Protein AF-A0A3M0I545-F1 (afdb_monomer_lite)

Foldseek 3Di:
DDDDDPDPDDQPPVLVVLVVVCVVCVVVLVVLQLVVCLPPCPDCVVVFDPVQNVQSVDPDHQFADWDKDADSVRKIWIFRCGGPTPLQPHRGKIFTDDSSHTDDIGRDDPPD

pLDDT: mean 87.18, std 13.62, range [36.84, 97.25]

Structure (mmCIF, N/CA/C/O backbone):
data_AF-A0A3M0I545-F1
#
_entry.id   AF-A0A3M0I545-F1
#
loop_
_atom_site.group_PDB
_atom_site.id
_atom_site.type_symbol
_atom_site.label_atom_id
_atom_site.label_alt_id
_atom_site.label_comp_id
_atom_site.label_asym_id
_atom_site.label_entity_id
_atom_site.label_seq_id
_atom_site.pdbx_PDB_ins_code
_atom_site.Cartn_x
_atom_site.Cartn_y
_atom_site.Cartn_z
_atom_site.occupancy
_atom_site.B_iso_or_equiv
_atom_site.auth_seq_id
_atom_site.auth_comp_id
_atom_site.auth_asym_id
_atom_site.auth_atom_id
_atom_site.pdbx_PDB_model_num
ATOM 1 N N . MET A 1 1 ? 11.733 14.892 -7.351 1.00 36.84 1 MET A N 1
ATOM 2 C CA . MET A 1 1 ? 11.666 13.440 -7.603 1.00 36.84 1 MET A CA 1
ATOM 3 C C . MET A 1 1 ? 13.099 12.971 -7.809 1.00 36.84 1 MET A C 1
ATOM 5 O O . MET A 1 1 ? 13.729 13.457 -8.738 1.00 36.84 1 MET A O 1
ATOM 9 N N . SER A 1 2 ? 13.659 12.191 -6.882 1.00 38.97 2 SER A N 1
ATOM 10 C CA . SER A 1 2 ? 15.064 11.758 -6.917 1.00 38.97 2 SER A CA 1
ATOM 11 C C . SER A 1 2 ? 15.084 10.235 -6.859 1.00 38.97 2 SER A C 1
ATOM 13 O O . SER A 1 2 ? 14.593 9.672 -5.889 1.00 38.97 2 SER A O 1
ATOM 15 N N . LEU A 1 3 ? 15.585 9.593 -7.914 1.00 53.47 3 LEU A N 1
ATOM 16 C CA . LEU A 1 3 ? 15.703 8.139 -8.025 1.00 53.47 3 LEU A CA 1
ATOM 17 C C . LEU A 1 3 ? 17.123 7.744 -7.588 1.00 53.47 3 LEU A C 1
ATOM 19 O O . LEU A 1 3 ? 18.089 8.257 -8.154 1.00 53.47 3 LEU A O 1
ATOM 23 N N . VAL A 1 4 ? 17.257 6.876 -6.583 1.00 59.25 4 VAL A N 1
ATOM 24 C CA . VAL A 1 4 ? 18.540 6.298 -6.146 1.00 59.25 4 VAL A CA 1
ATOM 25 C C . VAL A 1 4 ? 18.546 4.821 -6.536 1.00 59.25 4 VAL A C 1
ATOM 27 O O . VAL A 1 4 ? 17.630 4.091 -6.172 1.00 59.25 4 VAL A O 1
ATOM 30 N N . THR A 1 5 ? 19.556 4.387 -7.291 1.00 53.41 5 THR A N 1
ATOM 31 C CA . THR A 1 5 ? 19.745 2.990 -7.719 1.00 53.41 5 THR A CA 1
ATOM 32 C C . THR A 1 5 ? 21.125 2.496 -7.276 1.00 53.41 5 THR A C 1
ATOM 34 O O . THR A 1 5 ? 22.130 3.074 -7.692 1.00 53.41 5 THR A O 1
ATOM 37 N N . GLU A 1 6 ? 21.190 1.418 -6.490 1.00 52.34 6 GLU A N 1
ATOM 38 C CA . GLU A 1 6 ? 22.422 0.674 -6.178 1.00 52.34 6 GLU A CA 1
ATOM 39 C C . GLU A 1 6 ? 22.193 -0.829 -6.456 1.00 52.34 6 GLU A C 1
ATOM 41 O O . GLU A 1 6 ? 21.148 -1.345 -6.051 1.00 52.34 6 GLU A O 1
ATOM 46 N N . PRO A 1 7 ? 23.114 -1.555 -7.136 1.00 55.97 7 PRO A N 1
ATOM 47 C CA . PRO A 1 7 ? 24.445 -1.145 -7.594 1.00 55.97 7 PRO A CA 1
ATOM 48 C C . PRO A 1 7 ? 24.458 -0.451 -8.972 1.00 55.97 7 PRO A C 1
ATOM 50 O O . PRO A 1 7 ? 23.520 -0.533 -9.759 1.00 55.97 7 PRO A O 1
ATOM 53 N N . ALA A 1 8 ? 25.579 0.222 -9.251 1.00 55.19 8 ALA A N 1
ATOM 54 C CA . ALA A 1 8 ? 25.851 1.116 -10.379 1.00 55.19 8 A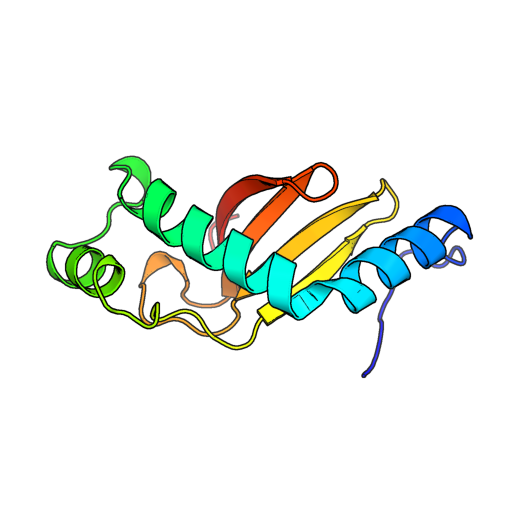LA A CA 1
ATOM 55 C C . ALA A 1 8 ? 26.033 0.423 -11.751 1.00 55.19 8 ALA A C 1
ATOM 57 O O . ALA A 1 8 ? 27.049 0.607 -12.423 1.00 55.19 8 ALA A O 1
ATOM 58 N N . ALA A 1 9 ? 25.054 -0.365 -12.188 1.00 60.53 9 ALA A N 1
ATOM 59 C CA . ALA A 1 9 ? 24.823 -0.595 -13.612 1.00 60.53 9 ALA A CA 1
ATOM 60 C C . ALA A 1 9 ? 23.636 0.286 -14.028 1.00 60.53 9 ALA A C 1
ATOM 62 O O . ALA A 1 9 ? 22.670 0.366 -13.266 1.00 60.53 9 ALA A O 1
ATOM 63 N N . PRO A 1 10 ? 23.683 0.987 -15.179 1.00 60.06 10 PRO A N 1
ATOM 64 C CA . PRO A 1 10 ? 22.501 1.689 -15.661 1.00 60.06 10 PRO A CA 1
ATOM 65 C C . PRO A 1 10 ? 21.346 0.680 -15.724 1.00 60.06 10 PRO A C 1
ATOM 67 O O . PRO A 1 10 ? 21.563 -0.421 -16.243 1.00 60.06 10 PRO A O 1
ATOM 70 N N . PRO A 1 11 ? 20.164 1.008 -15.166 1.00 66.44 11 PRO A N 1
ATOM 71 C CA . PRO A 1 11 ? 19.024 0.107 -15.221 1.00 66.44 11 PRO A CA 1
ATOM 72 C C . PRO A 1 11 ? 18.783 -0.273 -16.678 1.00 66.44 11 PRO A C 1
ATOM 74 O O . PRO A 1 11 ? 18.860 0.579 -17.570 1.00 66.44 11 PRO A O 1
ATOM 77 N N . GLU A 1 12 ? 18.551 -1.561 -16.921 1.00 78.94 12 GLU A N 1
ATOM 78 C CA . GLU A 1 12 ? 18.301 -2.051 -18.270 1.00 78.94 12 GLU A CA 1
ATOM 79 C C . GLU A 1 12 ? 17.120 -1.284 -18.880 1.00 78.94 12 GLU A C 1
ATOM 81 O O . GLU A 1 12 ? 16.185 -0.887 -18.179 1.00 78.94 12 GLU A O 1
ATOM 86 N N . GLU A 1 13 ? 17.136 -1.074 -20.197 1.00 82.00 13 GLU A N 1
ATOM 87 C CA . GLU A 1 13 ? 16.065 -0.349 -20.898 1.00 82.00 13 GLU A CA 1
ATOM 88 C C . GLU A 1 13 ? 14.680 -0.953 -20.597 1.00 82.00 13 GLU A C 1
ATOM 90 O O . GLU A 1 13 ? 13.695 -0.231 -20.443 1.00 82.00 13 GLU A O 1
ATOM 95 N N . ALA A 1 14 ? 14.625 -2.275 -20.404 1.00 80.81 14 ALA A N 1
ATOM 96 C CA . ALA A 1 14 ? 13.431 -2.994 -19.977 1.00 80.81 14 ALA A CA 1
ATOM 97 C C . ALA A 1 14 ? 12.932 -2.573 -18.579 1.00 80.81 14 ALA A C 1
ATOM 99 O O . ALA A 1 14 ? 11.726 -2.423 -18.386 1.00 80.81 14 ALA A O 1
ATOM 100 N N . THR A 1 15 ? 13.830 -2.348 -17.617 1.00 82.62 15 THR A N 1
ATOM 101 C CA . THR A 1 15 ? 13.491 -1.875 -16.263 1.00 82.62 15 THR A CA 1
ATOM 102 C C . THR A 1 15 ? 12.983 -0.435 -16.299 1.00 82.62 15 THR A C 1
ATOM 104 O O . THR A 1 15 ? 11.998 -0.116 -15.639 1.00 82.62 15 THR A O 1
ATOM 107 N N . LEU A 1 16 ? 13.599 0.429 -17.115 1.00 84.81 16 LEU A N 1
ATOM 108 C CA . LEU A 1 16 ? 13.142 1.811 -17.305 1.00 84.81 16 LEU A CA 1
ATOM 109 C C . LEU A 1 16 ? 11.757 1.876 -17.959 1.00 84.81 16 LEU A C 1
ATOM 111 O O . LEU A 1 16 ? 10.906 2.651 -17.521 1.00 84.81 16 LEU A O 1
ATOM 115 N N . HIS A 1 17 ? 11.518 1.054 -18.983 1.00 87.12 17 HIS A N 1
ATOM 116 C CA . HIS A 1 17 ? 10.211 0.963 -19.630 1.00 87.12 17 HIS A CA 1
ATOM 117 C C . HIS A 1 17 ? 9.133 0.510 -18.641 1.00 87.12 17 HIS A C 1
ATOM 119 O O . HIS A 1 17 ? 8.078 1.134 -18.547 1.00 87.12 17 HIS A O 1
ATOM 125 N N . PHE A 1 18 ? 9.432 -0.520 -17.848 1.00 87.75 18 PHE A N 1
ATOM 126 C CA . PHE A 1 18 ? 8.521 -1.019 -16.826 1.00 87.75 18 PHE A CA 1
ATOM 127 C C . PHE A 1 18 ? 8.222 0.028 -15.744 1.00 87.75 18 PHE A C 1
ATOM 129 O O . PHE A 1 18 ? 7.060 0.267 -15.419 1.00 87.75 18 PHE A O 1
ATOM 136 N N . ALA A 1 19 ? 9.245 0.726 -15.243 1.00 87.62 19 ALA A N 1
ATOM 137 C CA . ALA A 1 19 ? 9.056 1.811 -14.283 1.00 87.62 19 ALA A CA 1
ATOM 138 C C . ALA A 1 19 ? 8.165 2.930 -14.851 1.00 87.62 19 ALA A C 1
ATOM 140 O O . ALA A 1 19 ? 7.311 3.464 -14.144 1.00 87.62 19 ALA A O 1
ATOM 141 N N . HIS A 1 20 ? 8.309 3.257 -16.137 1.00 88.62 20 HIS A N 1
ATOM 142 C CA . HIS A 1 20 ? 7.445 4.231 -16.800 1.00 88.62 20 HIS A CA 1
ATOM 143 C C . HIS A 1 20 ? 5.987 3.751 -16.890 1.00 88.62 20 HIS A C 1
ATOM 145 O O . HIS A 1 20 ? 5.070 4.540 -16.654 1.00 88.62 20 HIS A O 1
ATOM 151 N N . GLU A 1 21 ? 5.751 2.469 -17.185 1.00 89.06 21 GLU A N 1
ATOM 152 C CA . GLU A 1 21 ? 4.400 1.898 -17.155 1.00 89.06 21 GLU A CA 1
ATOM 153 C C . GLU A 1 21 ? 3.774 1.995 -15.759 1.00 89.06 21 GLU A C 1
ATOM 155 O O . GLU A 1 21 ? 2.633 2.451 -15.640 1.00 89.06 21 GLU A O 1
ATOM 160 N N . VAL A 1 22 ? 4.529 1.652 -14.709 1.00 90.00 22 VAL A N 1
ATOM 161 C CA . VAL A 1 22 ? 4.087 1.774 -13.311 1.00 90.00 22 VAL A CA 1
ATOM 162 C C . VAL A 1 22 ? 3.716 3.221 -12.987 1.00 90.00 22 VAL A C 1
ATOM 164 O O . VAL A 1 22 ? 2.603 3.477 -12.534 1.00 90.00 22 VAL A O 1
ATOM 167 N N . VAL A 1 23 ? 4.593 4.184 -13.287 1.00 90.62 23 VAL A N 1
ATOM 168 C CA . VAL A 1 23 ? 4.339 5.611 -13.022 1.00 90.62 23 VAL A CA 1
ATOM 169 C C . VAL A 1 23 ? 3.111 6.116 -13.783 1.00 90.62 23 VAL A C 1
ATOM 171 O O . VAL A 1 23 ? 2.294 6.840 -13.220 1.00 90.62 23 VAL A O 1
ATOM 174 N N . SER A 1 24 ? 2.926 5.704 -15.041 1.00 92.06 24 SER A N 1
ATOM 175 C CA . SER A 1 24 ? 1.776 6.129 -15.854 1.00 92.06 24 SER A CA 1
ATOM 176 C C . SER A 1 24 ? 0.424 5.646 -15.317 1.00 92.06 24 SER A C 1
ATOM 178 O O . SER A 1 24 ? -0.616 6.210 -15.657 1.00 92.06 24 SER A O 1
ATOM 180 N N . ARG A 1 25 ? 0.433 4.599 -14.486 1.00 93.56 25 ARG A N 1
ATOM 181 C CA . ARG A 1 25 ? -0.756 3.968 -13.902 1.00 93.56 25 ARG A CA 1
ATOM 182 C C . ARG A 1 25 ? -0.759 4.049 -12.379 1.00 93.56 25 ARG A C 1
ATOM 184 O O . ARG A 1 25 ? -1.527 3.326 -11.751 1.00 93.56 25 ARG A O 1
ATOM 191 N N . PHE A 1 26 ? 0.087 4.901 -11.801 1.00 93.00 26 PHE A N 1
ATOM 192 C CA . PHE A 1 26 ? 0.384 4.877 -10.375 1.00 93.00 26 PHE A CA 1
ATOM 193 C C . PHE A 1 26 ? -0.868 5.041 -9.516 1.00 93.00 26 PHE A C 1
ATOM 195 O O . PHE A 1 26 ? -1.095 4.208 -8.651 1.00 93.00 26 PHE A O 1
ATOM 202 N N . ASP A 1 27 ? -1.735 6.010 -9.819 1.00 94.81 27 ASP A N 1
ATOM 203 C CA . ASP A 1 27 ? -2.972 6.228 -9.053 1.00 94.81 27 ASP A CA 1
ATOM 204 C C . ASP A 1 27 ? -3.875 4.980 -9.043 1.00 94.81 27 ASP A C 1
ATOM 206 O O . ASP A 1 27 ? -4.342 4.544 -7.996 1.00 94.81 27 ASP A O 1
ATOM 210 N N . VAL A 1 28 ? -4.034 4.326 -10.199 1.00 95.75 28 VAL A N 1
ATOM 211 C CA . VAL A 1 28 ? -4.826 3.088 -10.319 1.00 95.75 28 VAL A CA 1
ATOM 212 C C . VAL A 1 28 ? -4.184 1.933 -9.547 1.00 95.75 28 VAL A C 1
ATOM 214 O O . VAL A 1 28 ? -4.881 1.090 -8.987 1.00 95.75 28 VAL A O 1
ATOM 217 N N . LEU A 1 29 ? -2.853 1.862 -9.536 1.00 95.75 29 LEU A N 1
ATOM 218 C CA . LEU A 1 29 ? -2.110 0.835 -8.808 1.00 95.75 29 LEU A CA 1
ATOM 219 C C . LEU A 1 29 ? -2.155 1.071 -7.293 1.00 95.75 29 LEU A C 1
ATOM 221 O O . LEU A 1 29 ? -2.233 0.107 -6.533 1.00 95.75 29 LEU A O 1
ATOM 225 N N . VAL A 1 30 ? -2.166 2.332 -6.857 1.00 96.12 30 VAL A N 1
ATOM 226 C CA . VAL A 1 30 ? -2.389 2.718 -5.461 1.00 96.12 30 VAL A CA 1
ATOM 227 C C . VAL A 1 30 ? -3.789 2.303 -5.020 1.00 96.12 30 VAL A C 1
ATOM 22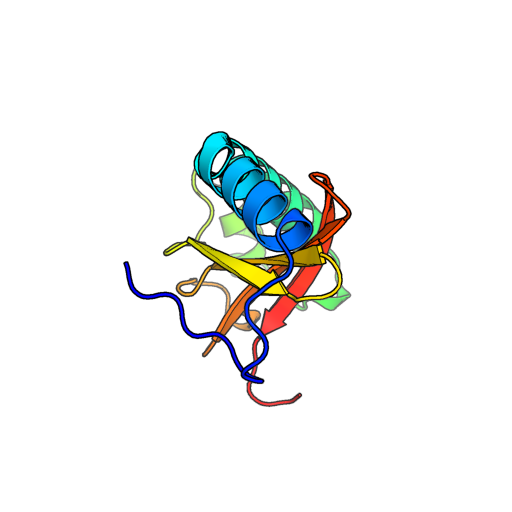9 O O . VAL A 1 30 ? -3.910 1.648 -3.988 1.00 96.12 30 VAL A O 1
ATOM 232 N N . ASP A 1 31 ? -4.828 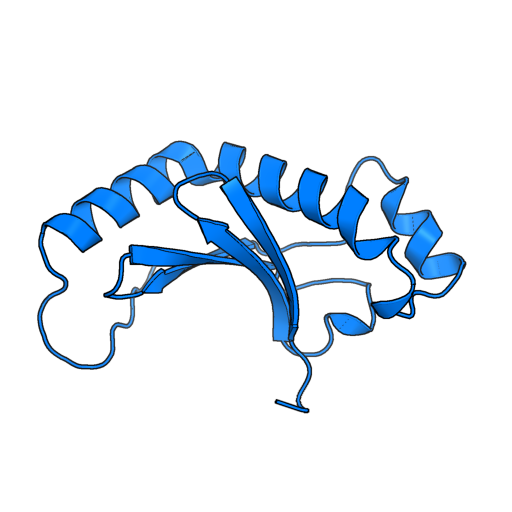2.578 -5.812 1.00 95.75 31 ASP A N 1
ATOM 233 C CA . ASP A 1 31 ? -6.194 2.134 -5.499 1.00 95.75 31 ASP A CA 1
ATOM 234 C C . ASP A 1 31 ? -6.268 0.605 -5.343 1.00 95.75 31 ASP A C 1
ATOM 236 O O . ASP A 1 31 ? -6.811 0.098 -4.360 1.00 95.75 31 ASP A O 1
ATOM 240 N N . GLN A 1 32 ? -5.633 -0.143 -6.253 1.00 96.19 32 GLN A N 1
ATOM 241 C CA . GLN A 1 32 ? -5.552 -1.605 -6.161 1.00 96.19 32 GLN A CA 1
ATOM 242 C C . GLN A 1 32 ? -4.800 -2.080 -4.913 1.00 96.19 32 GLN A C 1
ATOM 244 O O . GLN A 1 32 ? -5.216 -3.052 -4.278 1.00 96.19 32 GLN A O 1
ATOM 249 N N . ALA A 1 33 ? -3.709 -1.404 -4.541 1.00 96.50 33 ALA A N 1
ATOM 250 C CA . ALA A 1 33 ? -2.973 -1.698 -3.317 1.00 96.50 33 ALA A CA 1
ATOM 251 C C . ALA A 1 33 ? -3.853 -1.481 -2.078 1.00 96.50 33 ALA A C 1
ATOM 253 O O . ALA A 1 33 ? -3.877 -2.324 -1.185 1.00 96.50 33 ALA A O 1
ATOM 254 N N . LEU A 1 34 ? -4.624 -0.391 -2.039 1.00 96.38 34 LEU A N 1
ATOM 255 C CA . LEU A 1 34 ? -5.532 -0.081 -0.934 1.00 96.38 34 LEU A CA 1
ATOM 256 C C . LEU A 1 34 ? -6.661 -1.116 -0.812 1.00 96.38 34 LEU A C 1
ATOM 258 O O . LEU A 1 34 ? -6.965 -1.566 0.296 1.00 96.38 34 LEU A O 1
ATOM 262 N N . GLU A 1 35 ? -7.261 -1.541 -1.926 1.00 95.56 35 GLU A N 1
ATOM 263 C CA . GLU A 1 35 ? -8.269 -2.611 -1.937 1.00 95.56 35 GLU A CA 1
ATOM 264 C C . GLU A 1 35 ? -7.691 -3.955 -1.466 1.00 95.56 35 GLU A C 1
ATOM 266 O O . GLU A 1 35 ? -8.332 -4.700 -0.708 1.00 95.56 35 GLU A O 1
ATOM 271 N N . TYR A 1 36 ? -6.457 -4.254 -1.873 1.00 96.69 36 TYR A N 1
ATOM 272 C CA . TYR A 1 36 ? -5.749 -5.454 -1.447 1.00 96.69 36 TYR A CA 1
ATOM 273 C C . TYR A 1 36 ? -5.448 -5.429 0.055 1.00 96.69 36 TYR A C 1
ATOM 275 O O . TYR A 1 36 ? -5.824 -6.366 0.764 1.00 96.69 36 TYR A O 1
ATOM 283 N N . CYS A 1 37 ? -4.882 -4.329 0.562 1.00 95.88 37 CYS A N 1
ATOM 284 C CA . CYS A 1 37 ? -4.650 -4.090 1.987 1.00 95.88 37 CYS A CA 1
ATOM 285 C C . CYS A 1 37 ? -5.936 -4.250 2.793 1.00 95.88 37 CYS A C 1
ATOM 287 O O . CYS A 1 37 ? -5.958 -4.974 3.786 1.00 95.88 37 CYS A O 1
ATOM 289 N N . ARG A 1 38 ? -7.035 -3.633 2.336 1.00 94.81 38 ARG A N 1
ATOM 290 C CA . ARG A 1 38 ? -8.351 -3.747 2.971 1.00 94.81 38 ARG A CA 1
ATOM 291 C C . ARG A 1 38 ? -8.716 -5.218 3.180 1.00 94.81 38 ARG A C 1
ATOM 293 O O . ARG A 1 38 ? -9.150 -5.591 4.265 1.00 94.81 38 ARG A O 1
ATOM 300 N N . THR A 1 39 ? -8.532 -6.065 2.174 1.00 95.00 39 THR A N 1
ATOM 301 C CA . THR A 1 39 ? -8.901 -7.485 2.264 1.00 95.00 39 THR A CA 1
ATOM 302 C C . THR A 1 39 ? -7.929 -8.282 3.132 1.00 95.00 39 THR A C 1
ATOM 304 O O . THR A 1 39 ? -8.356 -8.970 4.058 1.00 95.00 39 THR A O 1
ATOM 307 N N . ARG A 1 40 ? -6.630 -8.173 2.854 1.00 95.69 40 ARG A N 1
ATOM 308 C CA . ARG A 1 40 ? -5.586 -9.014 3.450 1.00 95.69 40 ARG A CA 1
ATOM 309 C C . ARG A 1 40 ? -5.313 -8.686 4.909 1.00 95.69 40 ARG A C 1
ATOM 311 O O . ARG A 1 40 ? -5.206 -9.605 5.707 1.00 95.69 40 ARG A O 1
ATOM 318 N N . LEU A 1 41 ? -5.302 -7.407 5.292 1.00 94.69 41 LEU A N 1
ATOM 319 C CA . LEU A 1 41 ? -5.014 -6.990 6.673 1.00 94.69 41 LEU A CA 1
ATOM 320 C C . LEU A 1 41 ? -6.048 -7.495 7.696 1.00 94.69 41 LEU A C 1
ATOM 322 O O . LEU A 1 41 ? -5.800 -7.451 8.897 1.00 94.69 41 LEU A O 1
ATOM 326 N N . ARG A 1 42 ? -7.202 -8.005 7.243 1.00 94.69 42 ARG A N 1
ATOM 327 C CA . ARG A 1 42 ? -8.188 -8.679 8.104 1.00 94.69 42 ARG A CA 1
ATOM 328 C C . ARG A 1 42 ? -7.776 -10.095 8.511 1.00 94.69 42 ARG A C 1
ATOM 330 O O . ARG A 1 42 ? -8.421 -10.688 9.375 1.00 94.69 42 ARG A O 1
ATOM 337 N N . GLU A 1 43 ? -6.752 -10.664 7.883 1.00 94.00 43 GLU A N 1
ATOM 338 C CA . GLU A 1 43 ? -6.251 -11.989 8.229 1.00 94.00 43 GLU A CA 1
ATOM 339 C C . GLU A 1 43 ? -5.610 -11.981 9.620 1.00 94.00 43 GLU A C 1
ATOM 341 O O . GLU A 1 43 ? -4.887 -11.065 10.005 1.00 94.00 43 GLU A O 1
ATOM 346 N N . SER A 1 44 ? -5.863 -13.037 10.395 1.00 90.06 44 SER A N 1
ATOM 347 C CA . SER A 1 44 ? -5.489 -13.095 11.813 1.00 90.06 44 SER A CA 1
ATOM 348 C C . SER A 1 44 ? -3.985 -13.002 12.071 1.00 90.06 44 SER A C 1
ATOM 350 O O . SER A 1 44 ? -3.589 -12.644 13.177 1.00 90.06 44 SER A O 1
ATOM 352 N N . HIS A 1 45 ? -3.148 -13.330 11.083 1.00 90.38 45 HIS A N 1
ATOM 353 C CA . HIS A 1 45 ? -1.694 -13.282 11.229 1.00 90.38 45 HIS A CA 1
ATOM 354 C C . HIS A 1 45 ? -1.151 -11.848 11.355 1.00 90.38 45 HIS A C 1
ATOM 356 O O . HIS A 1 45 ? -0.086 -11.676 11.934 1.00 90.38 45 HIS A O 1
ATOM 362 N N . PHE A 1 46 ? -1.896 -10.830 10.904 1.00 91.56 46 PHE A N 1
ATOM 363 C CA . PHE A 1 46 ? -1.530 -9.418 11.088 1.00 91.56 46 PHE A CA 1
ATOM 364 C C . PHE A 1 46 ? -1.779 -8.900 12.510 1.00 91.56 46 PHE A C 1
ATOM 366 O O . PHE A 1 46 ? -1.347 -7.802 12.846 1.00 91.56 46 PHE A O 1
ATOM 373 N N . GLY A 1 47 ? -2.501 -9.650 13.351 1.00 92.31 47 GLY A N 1
ATOM 374 C CA . GLY A 1 47 ? -2.666 -9.308 14.766 1.00 92.31 47 GLY A CA 1
ATOM 375 C C . GLY A 1 47 ? -3.379 -7.976 15.045 1.00 92.31 47 GLY A C 1
ATOM 376 O O . GLY A 1 47 ? -3.201 -7.415 16.128 1.00 92.31 47 GLY A O 1
ATOM 377 N N . LEU A 1 48 ? -4.182 -7.464 14.103 1.00 93.56 48 LEU A N 1
ATOM 378 C CA . LEU A 1 48 ? -4.906 -6.203 14.275 1.00 93.56 48 LEU A CA 1
ATOM 379 C C . LEU A 1 48 ? -5.883 -6.250 15.454 1.00 93.56 48 LEU A C 1
ATOM 381 O O . LEU A 1 48 ? -6.630 -7.214 15.642 1.00 93.56 48 LEU A O 1
ATOM 385 N N . THR A 1 49 ? -5.929 -5.165 16.227 1.00 94.44 49 THR A N 1
ATOM 386 C CA . THR A 1 49 ? -6.968 -4.982 17.248 1.00 94.44 49 THR A CA 1
ATOM 387 C C . THR A 1 49 ? -8.345 -4.771 16.620 1.00 94.44 49 THR A C 1
ATOM 389 O O . THR A 1 49 ? -8.451 -4.350 15.468 1.00 94.44 49 THR A O 1
ATOM 392 N N . PRO A 1 50 ? -9.434 -4.978 17.385 1.00 94.75 50 PRO A N 1
ATOM 393 C CA . PRO A 1 50 ? -10.777 -4.622 16.931 1.00 94.75 50 PRO A CA 1
ATOM 394 C C . PRO A 1 50 ? -10.912 -3.156 16.490 1.00 94.75 50 PRO A C 1
ATOM 396 O O . PRO A 1 50 ? -11.674 -2.865 15.572 1.00 94.75 50 PRO A O 1
ATOM 399 N N . GLU A 1 51 ? -10.169 -2.239 17.122 1.00 95.25 51 GLU A N 1
ATOM 400 C CA . GLU A 1 51 ? -10.133 -0.832 16.714 1.00 95.25 51 GLU A CA 1
ATOM 401 C C . GLU A 1 51 ? -9.464 -0.674 15.341 1.00 95.25 51 GLU A C 1
ATOM 403 O O . GLU A 1 51 ? -10.052 -0.075 14.444 1.00 95.25 51 GLU A O 1
ATOM 408 N N . GLU A 1 52 ? -8.291 -1.277 15.140 1.00 94.75 52 GLU A N 1
ATOM 409 C CA . GLU A 1 52 ? -7.567 -1.243 13.862 1.00 94.75 52 GLU A CA 1
ATOM 410 C C . GLU A 1 52 ? -8.376 -1.869 12.717 1.00 94.75 52 GLU A C 1
ATOM 412 O O . GLU A 1 52 ? -8.445 -1.309 11.623 1.00 94.75 52 GLU A O 1
ATOM 417 N N . LEU A 1 53 ? -9.057 -2.989 12.979 1.00 95.25 53 LEU A N 1
ATOM 418 C CA . LEU A 1 53 ? -9.946 -3.633 12.010 1.00 95.25 53 LEU A CA 1
ATOM 419 C C . LEU A 1 53 ? -11.086 -2.704 11.575 1.00 95.25 53 LEU A C 1
ATOM 421 O O . LEU A 1 53 ? -11.420 -2.676 10.392 1.00 95.25 53 LEU A O 1
ATOM 425 N N . SER A 1 54 ? -11.641 -1.909 12.497 1.00 94.81 54 SER A N 1
ATOM 426 C CA . SER A 1 54 ? -12.713 -0.955 12.178 1.00 94.81 54 SER A CA 1
ATOM 427 C C . SER A 1 54 ? -12.263 0.163 11.231 1.00 94.81 54 SER A C 1
ATOM 429 O O . SER A 1 54 ? -13.076 0.711 10.487 1.00 94.81 54 SER A O 1
ATOM 431 N N . TRP A 1 55 ? -10.966 0.493 11.197 1.00 94.88 55 TRP A N 1
ATOM 432 C CA . TRP A 1 55 ? -10.438 1.488 10.261 1.00 94.88 55 TRP A CA 1
ATOM 433 C C . TRP A 1 55 ? -10.414 0.975 8.817 1.00 94.88 55 TRP A C 1
ATOM 435 O O . TRP A 1 55 ? -10.475 1.776 7.889 1.00 94.88 55 TRP A O 1
ATOM 445 N N . LEU A 1 56 ? -10.389 -0.347 8.603 1.00 94.06 56 LEU A N 1
ATOM 446 C CA . LEU A 1 56 ? -10.455 -0.954 7.265 1.00 94.06 56 LEU A CA 1
ATOM 447 C C . LEU A 1 56 ? -11.859 -0.880 6.637 1.00 94.06 56 LEU A C 1
ATOM 449 O O . LEU A 1 56 ? -12.025 -1.197 5.453 1.00 94.06 56 LEU A O 1
ATOM 453 N N . ASP A 1 57 ? -12.872 -0.503 7.418 1.00 93.38 57 ASP A N 1
ATOM 454 C CA . ASP A 1 57 ? -14.244 -0.276 6.952 1.00 93.38 57 ASP A CA 1
ATOM 455 C C . ASP A 1 57 ? -14.498 1.192 6.564 1.00 93.38 57 ASP A C 1
ATOM 457 O O . ASP A 1 57 ? -15.514 1.498 5.935 1.00 93.38 57 ASP A O 1
ATOM 461 N N . LEU A 1 58 ? -13.574 2.104 6.892 1.00 92.94 58 LEU A N 1
ATOM 462 C CA . LEU A 1 58 ? -13.653 3.510 6.497 1.00 92.94 58 LEU A CA 1
ATOM 463 C C . LEU A 1 58 ? -13.542 3.658 4.972 1.00 92.94 58 LEU A C 1
ATOM 465 O O . LEU A 1 58 ? -12.932 2.814 4.312 1.00 92.94 58 LEU A O 1
ATOM 469 N N . PRO A 1 59 ? -14.121 4.714 4.372 1.00 90.00 59 PRO A N 1
ATOM 470 C CA . PRO A 1 59 ? -13.963 4.969 2.940 1.00 90.00 59 PRO A CA 1
ATOM 471 C C . PRO A 1 59 ? -12.490 5.175 2.567 1.00 90.00 59 PRO A C 1
ATOM 473 O O . PRO A 1 59 ? -12.020 4.587 1.598 1.00 90.00 59 PRO A O 1
ATOM 476 N N . GLU A 1 60 ? -11.756 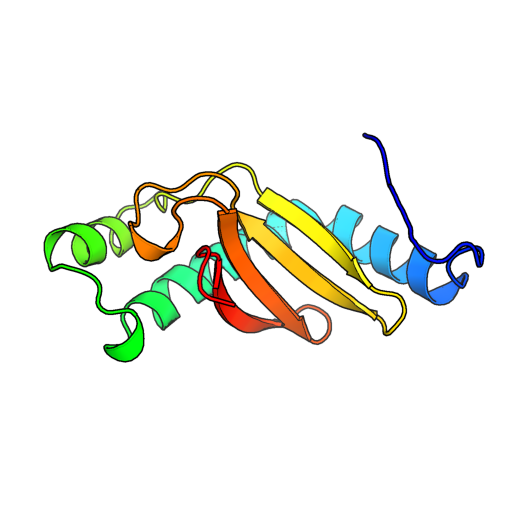5.927 3.385 1.00 90.19 60 GLU A N 1
ATOM 477 C CA . GLU A 1 60 ? -10.323 6.164 3.236 1.00 90.19 60 GLU A CA 1
ATOM 478 C C . GLU A 1 60 ? -9.561 5.278 4.223 1.00 90.19 60 GLU A C 1
ATOM 480 O O . GLU A 1 60 ? -9.802 5.330 5.433 1.00 90.19 60 GLU A O 1
ATOM 485 N N . LEU A 1 61 ? -8.659 4.438 3.707 1.00 92.81 61 LEU A N 1
ATOM 486 C CA . LEU A 1 61 ? -7.784 3.632 4.555 1.00 92.81 61 LEU A CA 1
ATOM 487 C C . LEU A 1 61 ? -6.785 4.544 5.278 1.00 92.81 61 LEU A C 1
ATOM 489 O O . LEU A 1 61 ? -6.349 5.544 4.706 1.00 92.81 61 LEU A O 1
ATOM 493 N N . PRO A 1 62 ? -6.354 4.187 6.498 1.00 92.81 62 PRO A N 1
ATOM 494 C CA . PRO A 1 62 ? -5.344 4.943 7.226 1.00 92.81 62 PRO A CA 1
ATOM 495 C C . PRO A 1 62 ? -3.936 4.640 6.684 1.00 92.81 62 PRO A C 1
ATOM 497 O O . PRO A 1 62 ? -3.056 4.302 7.464 1.00 92.81 62 PRO A O 1
ATOM 500 N N . LEU A 1 63 ? -3.748 4.700 5.363 1.00 94.00 63 LEU A N 1
ATOM 501 C CA . LEU A 1 63 ? -2.498 4.472 4.641 1.00 94.00 63 LEU A CA 1
ATOM 502 C C . LEU A 1 63 ? -2.239 5.684 3.746 1.00 94.00 63 LEU A C 1
ATOM 504 O O . LEU A 1 63 ? -3.095 6.057 2.946 1.00 94.00 63 LEU A O 1
ATOM 508 N N . ALA A 1 64 ? -1.071 6.298 3.880 1.00 93.44 64 ALA A N 1
ATOM 509 C CA . ALA A 1 64 ? -0.725 7.530 3.190 1.00 93.44 64 ALA A CA 1
ATOM 510 C C . ALA A 1 64 ? 0.725 7.511 2.699 1.00 93.44 64 ALA A C 1
ATOM 512 O O . ALA A 1 64 ? 1.511 6.618 3.021 1.00 93.44 64 ALA A O 1
ATOM 513 N N . VAL A 1 65 ? 1.058 8.526 1.898 1.00 94.81 65 VAL A N 1
ATOM 514 C CA . VAL A 1 65 ? 2.389 8.724 1.308 1.00 94.81 65 VAL A CA 1
ATOM 515 C C . VAL A 1 65 ? 2.843 7.473 0.533 1.00 94.81 65 VAL A C 1
ATOM 517 O O . VAL A 1 65 ? 3.800 6.809 0.936 1.00 94.81 65 VAL A O 1
ATOM 520 N N . PRO A 1 66 ? 2.127 7.105 -0.551 1.00 96.00 66 PRO A N 1
ATOM 521 C CA . PRO A 1 66 ? 2.518 5.976 -1.379 1.00 96.00 66 PRO A CA 1
ATOM 522 C C . PRO A 1 66 ? 3.807 6.298 -2.146 1.00 96.00 66 PRO A C 1
ATOM 524 O O . PRO A 1 66 ? 3.918 7.348 -2.782 1.00 96.00 66 PRO A O 1
ATOM 527 N N . ASP A 1 67 ? 4.753 5.368 -2.125 1.00 94.19 67 ASP A N 1
ATOM 528 C CA . ASP A 1 67 ? 6.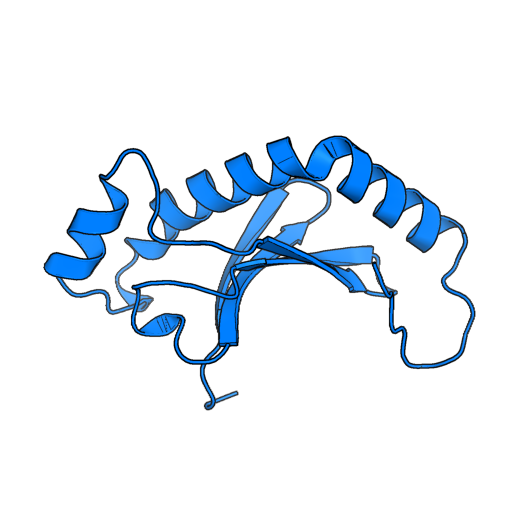017 5.431 -2.856 1.00 94.19 67 ASP A CA 1
ATOM 529 C C . ASP A 1 67 ? 6.260 4.106 -3.589 1.00 94.19 67 ASP A C 1
ATOM 531 O O . ASP A 1 67 ? 6.120 3.034 -2.999 1.00 94.19 67 ASP A O 1
ATOM 535 N N . ALA A 1 68 ? 6.586 4.165 -4.882 1.00 93.56 68 ALA A N 1
ATOM 536 C CA . ALA A 1 68 ? 6.877 2.975 -5.679 1.00 93.56 68 ALA A CA 1
ATOM 537 C C . ALA A 1 68 ? 8.381 2.708 -5.737 1.00 93.56 68 ALA A C 1
ATOM 539 O O . ALA A 1 68 ? 9.162 3.578 -6.121 1.00 93.56 68 ALA A O 1
ATOM 540 N N . THR A 1 69 ? 8.773 1.466 -5.466 1.00 92.19 69 THR A N 1
ATOM 541 C CA . THR A 1 69 ? 10.145 0.984 -5.657 1.00 92.19 69 THR A CA 1
ATOM 542 C C . THR A 1 69 ? 10.144 -0.135 -6.690 1.00 92.19 69 THR A C 1
ATOM 544 O O . THR A 1 69 ? 9.394 -1.096 -6.553 1.00 92.19 69 THR A O 1
ATOM 547 N N . VAL A 1 70 ? 10.976 -0.004 -7.729 1.00 89.88 70 VAL A N 1
ATOM 548 C CA . VAL A 1 70 ? 11.149 -0.998 -8.802 1.00 89.88 70 VAL A CA 1
ATOM 549 C C . VAL A 1 70 ? 12.571 -1.548 -8.736 1.00 89.88 70 VAL A C 1
ATOM 551 O O . VAL A 1 70 ? 13.531 -0.778 -8.793 1.00 89.88 70 VAL A O 1
ATOM 554 N N . TRP A 1 71 ? 12.711 -2.868 -8.638 1.00 86.94 71 TRP A N 1
ATOM 555 C CA . TRP A 1 71 ? 14.002 -3.553 -8.582 1.00 86.94 71 TRP A CA 1
ATOM 556 C C . TRP A 1 71 ? 14.465 -4.034 -9.966 1.00 86.94 71 TRP A C 1
ATOM 558 O O . TRP A 1 71 ? 13.719 -4.037 -10.949 1.00 86.94 71 TRP A O 1
ATOM 568 N N . ALA A 1 72 ? 15.739 -4.428 -10.060 1.00 81.94 72 ALA A N 1
ATOM 569 C CA . ALA A 1 72 ? 16.375 -4.819 -11.322 1.00 81.94 72 ALA A CA 1
ATOM 570 C C . ALA A 1 72 ? 15.756 -6.079 -11.957 1.00 81.94 72 ALA A C 1
ATOM 572 O O . ALA A 1 72 ? 15.732 -6.209 -13.178 1.00 81.94 72 ALA A O 1
ATOM 573 N N . ASP A 1 73 ? 15.211 -6.980 -11.142 1.00 82.38 73 ASP A N 1
ATOM 574 C CA . ASP A 1 73 ? 14.518 -8.198 -11.574 1.00 82.38 73 ASP A CA 1
ATOM 575 C C . ASP A 1 73 ? 13.086 -7.944 -12.089 1.00 82.38 73 ASP A C 1
ATOM 577 O O . ASP A 1 73 ? 12.424 -8.880 -12.543 1.00 82.38 73 ASP A O 1
ATOM 581 N N . ARG A 1 74 ? 12.643 -6.675 -12.101 1.00 81.94 74 ARG A N 1
ATOM 582 C CA . ARG A 1 74 ? 11.282 -6.204 -12.427 1.00 81.94 74 ARG A CA 1
ATOM 583 C C . ARG A 1 74 ? 10.227 -6.567 -11.384 1.00 81.94 74 ARG A C 1
ATOM 585 O O . ARG A 1 74 ? 9.043 -6.324 -11.619 1.00 81.94 74 ARG A O 1
ATOM 592 N N . THR A 1 75 ? 10.638 -7.077 -10.228 1.00 88.19 75 THR A N 1
ATOM 593 C CA . THR A 1 75 ? 9.792 -7.039 -9.038 1.00 88.19 75 THR A CA 1
ATOM 594 C C . THR A 1 75 ? 9.623 -5.576 -8.633 1.00 88.19 75 THR A C 1
ATOM 596 O O . THR A 1 75 ? 10.513 -4.745 -8.853 1.00 88.19 75 THR A O 1
ATOM 599 N N . TRP A 1 76 ? 8.477 -5.228 -8.057 1.00 94.38 76 TRP A N 1
ATOM 600 C CA . TRP A 1 76 ? 8.241 -3.882 -7.549 1.00 94.38 76 TRP A CA 1
ATOM 601 C C . TRP A 1 76 ? 7.172 -3.883 -6.458 1.00 94.38 76 TRP A C 1
ATOM 603 O O . TRP A 1 76 ? 6.423 -4.849 -6.294 1.00 94.38 76 TRP A O 1
ATOM 613 N N . ALA A 1 77 ? 7.128 -2.801 -5.691 1.00 96.38 77 ALA A N 1
ATOM 614 C CA . ALA A 1 77 ? 6.197 -2.645 -4.588 1.00 96.38 77 ALA A CA 1
ATOM 615 C C . ALA A 1 77 ? 5.756 -1.191 -4.422 1.00 96.38 77 ALA A C 1
ATOM 617 O O . ALA A 1 77 ? 6.458 -0.264 -4.838 1.00 96.38 77 ALA A O 1
ATOM 618 N N . ILE A 1 78 ? 4.611 -1.007 -3.765 1.00 96.94 78 ILE A N 1
ATOM 619 C CA . ILE A 1 78 ? 4.171 0.281 -3.223 1.00 96.94 78 ILE A CA 1
ATOM 620 C C . ILE A 1 78 ? 4.328 0.232 -1.712 1.00 96.94 78 ILE A C 1
ATOM 622 O O . ILE A 1 78 ? 3.775 -0.648 -1.055 1.00 96.94 78 ILE A O 1
ATOM 626 N N . ARG A 1 79 ? 5.051 1.200 -1.158 1.00 96.19 79 ARG A N 1
ATOM 627 C CA . ARG A 1 79 ? 5.150 1.417 0.280 1.00 96.19 79 ARG A CA 1
ATOM 628 C C . ARG A 1 79 ? 4.271 2.592 0.684 1.00 96.19 79 ARG A C 1
ATOM 630 O O . ARG A 1 79 ? 4.433 3.684 0.152 1.00 96.19 79 ARG A O 1
ATOM 637 N N . PHE A 1 80 ? 3.385 2.386 1.647 1.00 96.50 80 PHE A N 1
ATOM 638 C CA . PHE A 1 80 ? 2.662 3.456 2.332 1.00 96.50 80 PHE A CA 1
ATOM 639 C C . PHE A 1 80 ? 3.454 3.850 3.570 1.00 96.50 80 PHE A C 1
ATOM 641 O O . PHE A 1 80 ? 3.418 3.135 4.571 1.00 96.50 80 PHE A O 1
ATOM 648 N N . ALA A 1 81 ? 4.215 4.942 3.475 1.00 93.25 81 ALA A N 1
ATOM 649 C CA . ALA A 1 81 ? 5.168 5.335 4.511 1.00 93.25 81 ALA A CA 1
ATOM 650 C C . ALA A 1 81 ? 4.502 5.839 5.800 1.00 93.25 81 ALA A C 1
ATOM 652 O O . ALA A 1 81 ? 5.128 5.810 6.854 1.00 93.25 81 ALA A O 1
ATOM 653 N N . GLU A 1 82 ? 3.252 6.297 5.724 1.00 92.50 82 GLU A N 1
ATOM 654 C CA . GLU A 1 82 ? 2.495 6.767 6.882 1.00 92.50 82 GLU A CA 1
ATOM 655 C C . GLU A 1 82 ? 1.241 5.921 7.078 1.00 92.50 82 GLU A C 1
ATOM 657 O O . GLU A 1 82 ? 0.503 5.636 6.131 1.00 92.50 82 GLU A O 1
ATOM 662 N N . SER A 1 83 ? 0.979 5.529 8.324 1.00 93.38 83 SER A N 1
ATOM 663 C CA . SER A 1 83 ? -0.202 4.751 8.672 1.00 93.38 83 SER A CA 1
ATOM 664 C C . SER A 1 83 ? -0.552 4.878 10.147 1.00 93.38 83 SER A C 1
ATOM 666 O O . SER A 1 83 ? 0.300 5.158 10.986 1.00 93.38 83 SER A O 1
ATOM 668 N N . ARG A 1 84 ? -1.831 4.664 10.472 1.00 91.75 84 ARG A N 1
ATOM 669 C CA . ARG A 1 84 ? -2.296 4.565 11.866 1.00 91.75 84 ARG A CA 1
ATOM 670 C C . ARG A 1 84 ? -2.181 3.141 12.424 1.00 91.75 84 ARG A C 1
ATOM 672 O O . ARG A 1 84 ? -2.295 2.954 13.633 1.00 91.75 84 ARG A O 1
ATOM 679 N N . LEU A 1 85 ? -2.017 2.139 11.559 1.00 92.19 85 LEU A N 1
ATOM 680 C CA . LEU A 1 85 ? -1.888 0.735 11.955 1.00 92.19 85 LEU A CA 1
ATOM 681 C C . LEU A 1 85 ? -0.548 0.518 12.647 1.00 92.19 85 LEU A C 1
ATOM 683 O O . LEU A 1 85 ? 0.481 0.933 12.122 1.00 92.19 85 LEU A O 1
ATOM 687 N N . ARG A 1 86 ? -0.541 -0.185 13.781 1.00 91.31 86 ARG A N 1
ATOM 688 C CA . ARG A 1 86 ? 0.699 -0.384 14.545 1.00 91.31 86 ARG A CA 1
ATOM 689 C C . ARG A 1 86 ? 1.738 -1.214 13.801 1.00 91.31 86 ARG A C 1
ATOM 691 O O . ARG A 1 86 ? 2.914 -0.939 13.943 1.00 91.31 86 ARG A O 1
ATOM 698 N N . LEU A 1 87 ? 1.313 -2.160 12.961 1.00 90.00 87 LEU A N 1
ATOM 699 C CA . LEU A 1 87 ? 2.231 -2.961 12.136 1.00 90.00 87 LEU A CA 1
ATOM 700 C C . LEU A 1 87 ? 2.957 -2.161 11.040 1.00 90.00 87 LEU A C 1
ATOM 702 O O . LEU A 1 87 ? 3.783 -2.714 10.327 1.00 90.00 87 LEU A O 1
ATOM 706 N N . ALA A 1 88 ? 2.581 -0.899 10.841 1.00 89.75 88 ALA A N 1
ATOM 707 C CA . ALA A 1 88 ? 3.222 -0.002 9.894 1.00 89.75 88 ALA A CA 1
ATOM 708 C C . ALA A 1 88 ? 4.257 0.916 10.564 1.00 89.75 88 ALA A C 1
ATOM 710 O O . ALA A 1 88 ? 4.862 1.738 9.884 1.00 89.75 88 ALA A O 1
ATOM 711 N N . ASP A 1 89 ? 4.410 0.852 11.884 1.00 87.31 89 ASP A N 1
ATOM 712 C CA . ASP A 1 89 ? 5.409 1.631 12.609 1.00 87.31 89 ASP A CA 1
ATOM 713 C C . ASP A 1 89 ? 6.728 0.835 12.625 1.00 87.31 89 ASP A C 1
ATOM 715 O O . ASP A 1 89 ? 6.683 -0.340 12.979 1.00 87.31 89 ASP A O 1
ATOM 719 N N . PRO A 1 90 ? 7.885 1.406 12.239 1.00 88.44 90 PRO A N 1
ATOM 720 C CA . PRO A 1 90 ? 8.101 2.784 11.785 1.00 88.44 90 PRO A CA 1
ATOM 721 C C . PRO A 1 90 ? 8.180 2.966 10.263 1.00 88.44 90 PRO A C 1
ATOM 723 O O . PRO A 1 90 ? 8.231 4.106 9.791 1.00 88.44 90 PRO A O 1
ATOM 726 N N . TYR A 1 91 ? 8.236 1.891 9.473 1.00 89.12 91 TYR A N 1
ATOM 727 C CA . TYR A 1 91 ? 8.626 1.993 8.060 1.00 89.12 91 TYR A CA 1
ATOM 728 C C . TYR A 1 91 ? 7.468 1.898 7.062 1.00 89.12 91 TYR A C 1
ATOM 730 O O . TYR A 1 91 ? 7.677 2.108 5.860 1.00 89.12 91 TYR A O 1
ATOM 738 N N . GLY A 1 92 ? 6.250 1.654 7.531 1.00 93.00 92 GLY A N 1
ATOM 739 C CA . GLY A 1 92 ? 5.032 1.659 6.733 1.00 93.00 92 GLY A CA 1
ATOM 740 C C . GLY A 1 92 ? 4.506 0.270 6.377 1.00 93.00 92 GLY A C 1
ATOM 741 O O . GLY A 1 92 ? 4.916 -0.749 6.927 1.00 93.00 92 GLY A O 1
ATOM 742 N N . ILE A 1 93 ? 3.577 0.238 5.421 1.00 95.06 93 ILE A N 1
ATOM 743 C CA . ILE A 1 93 ? 3.058 -0.999 4.820 1.00 95.06 93 ILE A CA 1
ATOM 744 C C . ILE A 1 93 ? 3.653 -1.170 3.432 1.00 95.06 93 ILE A C 1
ATOM 746 O O . ILE A 1 93 ? 3.550 -0.255 2.615 1.00 95.06 93 ILE A O 1
ATOM 750 N N . LEU A 1 94 ? 4.214 -2.339 3.14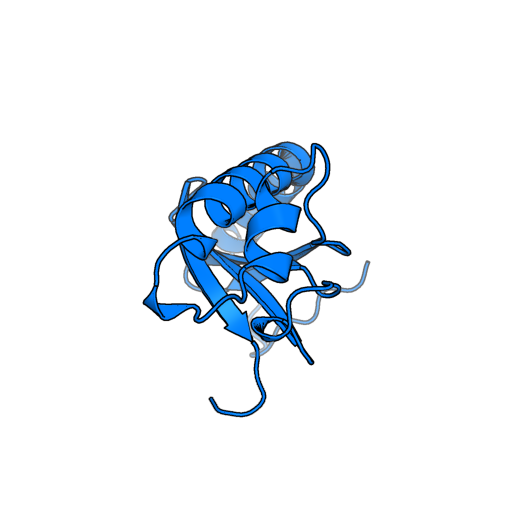2 1.00 96.12 94 LEU A N 1
ATOM 751 C CA . LEU A 1 94 ? 4.684 -2.707 1.813 1.00 96.12 94 LEU A CA 1
ATOM 752 C C . LEU A 1 94 ? 3.648 -3.582 1.113 1.00 96.12 94 LEU A C 1
ATOM 754 O O . LEU A 1 94 ? 3.175 -4.558 1.683 1.00 96.12 94 LEU A O 1
ATOM 758 N N . VAL A 1 95 ? 3.312 -3.250 -0.130 1.00 97.25 95 VAL A N 1
ATOM 759 C CA . VAL A 1 95 ? 2.476 -4.074 -1.007 1.00 97.25 95 VAL A CA 1
ATOM 760 C C . VAL A 1 95 ? 3.303 -4.490 -2.209 1.00 97.25 95 VAL A C 1
ATOM 762 O O . VAL A 1 95 ? 3.659 -3.649 -3.036 1.00 97.25 95 VAL A O 1
ATOM 765 N N . THR A 1 96 ? 3.594 -5.781 -2.313 1.00 96.31 96 THR A N 1
ATOM 766 C CA . THR A 1 96 ? 4.408 -6.354 -3.390 1.00 96.31 96 THR A CA 1
ATOM 767 C C . THR A 1 96 ? 3.532 -6.720 -4.580 1.00 96.31 96 THR A C 1
ATOM 769 O O . THR A 1 96 ? 2.423 -7.234 -4.413 1.00 96.31 96 THR A O 1
ATOM 772 N N . PHE A 1 97 ? 4.032 -6.476 -5.791 1.00 94.81 97 PHE A N 1
ATOM 773 C CA . PHE A 1 97 ? 3.317 -6.718 -7.039 1.00 94.81 97 PHE A CA 1
ATOM 774 C C . PHE A 1 97 ? 4.041 -7.720 -7.944 1.00 94.81 97 PHE A C 1
ATOM 776 O O . PHE A 1 97 ? 5.260 -7.677 -8.100 1.00 94.81 97 PHE A O 1
ATOM 783 N N . ASP A 1 98 ? 3.253 -8.562 -8.617 1.00 90.88 98 ASP A N 1
ATOM 784 C CA . ASP A 1 98 ? 3.666 -9.331 -9.795 1.00 90.88 98 ASP A CA 1
ATOM 785 C C . ASP A 1 98 ? 2.977 -8.742 -11.036 1.00 90.88 98 ASP A C 1
ATOM 787 O O . ASP A 1 98 ? 1.749 -8.800 -11.202 1.00 90.88 98 ASP A O 1
ATOM 791 N N . GLY A 1 99 ? 3.758 -8.074 -11.886 1.00 88.75 99 GLY A N 1
ATOM 792 C CA . GLY A 1 99 ? 3.232 -7.268 -12.986 1.00 88.75 99 GLY A CA 1
ATOM 793 C C . GLY A 1 99 ? 2.385 -6.105 -12.466 1.00 88.75 99 GLY A C 1
ATOM 794 O O . GLY A 1 99 ? 2.920 -5.153 -11.919 1.00 88.75 99 GLY A O 1
ATOM 795 N N . THR A 1 100 ? 1.062 -6.156 -12.628 1.00 89.94 100 THR A N 1
ATOM 796 C CA . THR A 1 100 ? 0.137 -5.140 -12.080 1.00 89.94 100 THR A CA 1
ATOM 797 C C . THR A 1 100 ? -0.785 -5.705 -11.005 1.00 89.94 100 THR A C 1
ATOM 799 O O . THR A 1 100 ? -1.802 -5.094 -10.699 1.00 89.94 100 THR A O 1
ATOM 802 N N . ARG A 1 101 ? -0.524 -6.917 -10.509 1.00 92.25 101 ARG A N 1
ATOM 803 C CA . ARG A 1 101 ? -1.376 -7.571 -9.515 1.00 92.25 101 ARG A CA 1
ATOM 804 C C . ARG A 1 101 ? -0.680 -7.538 -8.159 1.00 92.25 101 ARG A C 1
ATOM 806 O O . ARG A 1 101 ? 0.461 -7.992 -8.097 1.00 92.25 101 ARG A O 1
ATOM 813 N N . PRO A 1 102 ? -1.332 -7.046 -7.095 1.00 95.88 102 PRO A N 1
ATOM 814 C CA . PRO A 1 102 ? -0.779 -7.170 -5.758 1.00 95.88 102 PRO A CA 1
ATOM 815 C C . PRO A 1 102 ? -0.769 -8.651 -5.359 1.00 95.88 102 PRO A C 1
ATOM 817 O O . PRO A 1 102 ? -1.747 -9.370 -5.584 1.00 95.88 102 PRO A O 1
ATOM 820 N N . VAL A 1 103 ? 0.356 -9.110 -4.818 1.00 95.75 103 VAL A N 1
ATOM 821 C CA . VAL A 1 103 ? 0.585 -10.511 -4.431 1.00 95.75 103 VAL A CA 1
ATOM 822 C C . VAL A 1 103 ? 0.889 -10.667 -2.952 1.00 95.75 103 VAL A C 1
ATOM 824 O O . VAL A 1 103 ? 0.586 -11.718 -2.394 1.00 95.75 103 VAL A O 1
ATOM 827 N N . ASP A 1 104 ? 1.410 -9.630 -2.297 1.00 95.50 104 ASP A N 1
ATOM 828 C CA . ASP A 1 104 ? 1.695 -9.686 -0.868 1.00 95.50 104 ASP A CA 1
ATOM 829 C C . ASP A 1 104 ? 1.534 -8.338 -0.172 1.00 95.50 104 ASP A C 1
ATOM 831 O O . ASP A 1 104 ? 1.555 -7.292 -0.824 1.00 95.50 104 ASP A O 1
ATOM 835 N N . VAL A 1 105 ? 1.301 -8.383 1.139 1.00 95.88 105 VAL A N 1
ATOM 836 C CA . VAL A 1 105 ? 1.254 -7.198 1.996 1.00 95.88 105 VAL A CA 1
ATOM 837 C C . VAL A 1 105 ? 1.945 -7.485 3.317 1.00 95.88 105 VAL A C 1
ATOM 839 O O . VAL A 1 105 ? 1.635 -8.463 3.993 1.00 95.88 105 VAL A O 1
ATOM 842 N N . GLU A 1 106 ? 2.857 -6.601 3.691 1.00 94.00 106 GLU A N 1
ATOM 843 C CA . GLU A 1 106 ? 3.726 -6.769 4.847 1.00 94.00 106 GLU A CA 1
ATOM 844 C C . GLU A 1 106 ? 3.791 -5.469 5.652 1.00 94.00 106 GLU A C 1
ATOM 846 O O . GLU A 1 106 ? 3.777 -4.365 5.100 1.00 94.00 106 GLU A O 1
ATOM 851 N N . GLY A 1 107 ? 3.859 -5.609 6.974 1.00 91.12 107 GLY A N 1
ATOM 852 C CA . GLY A 1 107 ? 4.258 -4.525 7.862 1.00 91.12 107 GLY A CA 1
ATOM 853 C C . GLY A 1 107 ? 5.769 -4.422 7.906 1.00 91.12 107 GLY A C 1
ATOM 854 O O . GLY A 1 107 ? 6.439 -5.430 8.122 1.00 91.12 107 GLY A O 1
ATOM 855 N N . LEU A 1 108 ? 6.303 -3.227 7.679 1.00 83.50 108 LEU A N 1
ATOM 856 C CA . LEU A 1 108 ? 7.733 -2.981 7.784 1.00 83.50 108 LEU A CA 1
ATOM 857 C C . LEU A 1 108 ? 8.044 -2.500 9.209 1.00 83.50 108 LEU A C 1
ATOM 859 O O . LEU A 1 108 ? 7.957 -1.307 9.504 1.00 83.50 108 LEU A O 1
ATOM 863 N N . ASP A 1 109 ? 8.386 -3.450 10.075 1.00 75.75 109 ASP A N 1
ATOM 864 C CA . ASP A 1 109 ? 8.875 -3.222 11.441 1.00 75.75 109 ASP A CA 1
ATOM 865 C C . ASP A 1 109 ? 10.413 -3.403 11.492 1.00 75.75 109 ASP A C 1
ATOM 867 O O . ASP A 1 109 ? 11.026 -3.847 10.517 1.00 75.75 109 ASP A O 1
ATOM 871 N N . ASP A 1 110 ? 11.056 -3.041 12.602 1.00 60.38 110 ASP A N 1
ATOM 872 C CA . ASP A 1 110 ? 12.503 -3.184 12.823 1.00 60.38 110 ASP A CA 1
ATOM 873 C C . ASP A 1 110 ? 12.969 -4.659 12.925 1.00 60.38 110 ASP A C 1
ATOM 875 O O . ASP A 1 110 ? 14.171 -4.923 12.894 1.00 60.38 110 ASP A O 1
ATOM 879 N N . GLU A 1 111 ? 12.060 -5.635 13.039 1.00 53.97 111 GLU A N 1
ATOM 880 C CA . GLU A 1 111 ? 12.387 -7.055 13.276 1.00 53.97 111 GLU A CA 1
ATOM 881 C C . GLU A 1 111 ? 12.709 -7.922 12.024 1.00 53.97 111 GLU A C 1
ATOM 883 O O . GLU A 1 111 ? 12.526 -9.141 12.078 1.00 53.97 111 GLU A O 1
ATOM 888 N N . GLN A 1 112 ? 13.224 -7.363 10.917 1.00 45.19 112 GLN A N 1
ATOM 889 C CA . GLN A 1 112 ? 13.621 -8.143 9.714 1.00 45.19 112 GLN A CA 1
ATOM 890 C C . GLN A 1 112 ? 15.137 -8.383 9.600 1.00 45.19 112 GLN A C 1
ATOM 892 O O . GLN A 1 112 ? 15.912 -7.398 9.587 1.00 45.19 112 GLN A O 1
#

Sequence (112 aa):
MSLVTEPAAPPEEATLHFAHEVVSRFDVLVDQALEYCRTRLRESHFGLTPEELSWLDLPELPLAVPDATVWADRTWAIRFAESRLRLADPYGILVTFDGTRPVDVEGLDDEQ

Radius of gyration: 14.81 Å; chains: 1; bounding box: 40×27×38 Å

Secondary structure (DSSP, 8-state):
-----SSSSPPPHHHHHHHHHHHHTHHHHHHHHHHHHHHHTTSGGG---HHHHHHTTSSS-SEEEEEEEE-TTS-EEEEEEEESSGGGTTT-EEEEEETTEEEEEEE--S--

Organism: NCBI:txid943815